Protein AF-A0A932HHW7-F1 (afdb_monomer)

Solvent-accessible surface area (backbone atoms only — not comparable to full-atom values): 9073 Å² total; per-residue (Å²): 137,84,86,70,91,69,67,78,86,27,57,93,62,76,61,61,76,77,92,76,58,66,87,79,43,58,67,65,57,32,53,54,54,71,69,50,50,70,74,35,68,54,68,81,41,73,52,100,91,44,77,43,75,47,67,31,76,74,82,83,78,80,76,79,80,49,67,82,77,43,45,65,61,50,50,49,51,58,47,53,54,51,52,50,52,52,49,54,53,49,51,52,50,51,56,72,75,43,94,78,85,82,65,73,87,77,51,78,85,67,73,81,70,89,86,66,85,68,82,87,78,76,79,86,77,82,84,78,81,88,80,92,131

Foldseek 3Di:
DDDDDDPPPCVVVVPDPDDDDCVVDDVQVSVQQVVDDAQDWGDFGQDPSGTDIDHRNDDDDDDPQDCVNCVVVVVVVVVVVVVVVVVVVVVVVVVVVDPDDDDCVPDPPDDPDPDDPPPPDDPDPDDDDDDDD

Nearest PDB structures (foldseek):
  6xd8-assembly2_B  TM=9.652E-01  e=8.515E-04  Bacillus anthracis str. Sterne
  6vj4-assembly1_A-2  TM=5.945E-01  e=9.555E-05  Bacillus anthracis
  6vj6-assembly1_A  TM=5.709E-01  e=1.256E-04  Bacillus cereus ATCC 14579
  4wo7-assembly1_B  TM=5.187E-01  e=7.784E-05  Bacillus subtilis subsp. subtilis str. 168

pLDDT: mean 72.53, std 18.2, range [34.09, 93.19]

Mean predicted aligned error: 17.34 Å

Radius of gyration: 25.89 Å; Cα contacts (8 Å, |Δi|>4): 64; chains: 1; bounding box: 46×44×70 Å

Sequence (133 aa):
MLPGPKDSGTASKGGDLEYFRREEMLPEFAKAAFALKPGEVSGAVKTPFGYHIIKLVDRKKGQPTTYEQVKEQLRRRLFDERQNQRFQEWIKGLESAAQIIRDDSLLPVGKPMPGIPGPSGAPAGDGKGGGKL

Secondary structure (DSSP, 8-state):
-------TTTGGGTT---S--GGGS-HHHHHHHHHSPTT-B---EEETTEEE--B----PPPPPPPHHHHHHHHHHHHHHHHHHHHHHHHHHHHHHHS-----TTSS--PPPPTT----TT------------

Structure (mmCIF, N/CA/C/O backbone):
data_AF-A0A932HHW7-F1
#
_entry.id   AF-A0A932HHW7-F1
#
loop_
_atom_site.group_PDB
_atom_site.id
_atom_site.type_symbol
_atom_site.label_atom_id
_atom_site.label_alt_id
_atom_site.label_comp_id
_atom_site.label_asym_id
_atom_site.label_entity_id
_atom_site.label_seq_id
_atom_site.pdbx_PDB_ins_code
_atom_site.Cartn_x
_atom_site.Cartn_y
_atom_site.Cartn_z
_atom_site.occupancy
_atom_site.B_iso_or_equiv
_atom_site.auth_seq_id
_atom_site.auth_comp_id
_atom_site.auth_asym_id
_atom_site.auth_atom_id
_atom_site.pdbx_PDB_model_num
ATOM 1 N N . MET A 1 1 ? -24.466 -32.608 14.959 1.00 38.94 1 MET A N 1
ATOM 2 C CA . MET A 1 1 ? -23.672 -31.435 15.383 1.00 38.94 1 MET A CA 1
ATOM 3 C C . MET A 1 1 ? -22.644 -31.165 14.287 1.00 38.94 1 MET A C 1
ATOM 5 O O . MET A 1 1 ? -21.677 -31.907 14.199 1.00 38.94 1 MET A O 1
ATOM 9 N N . LEU A 1 2 ? -22.910 -30.236 13.364 1.00 39.47 2 LEU A N 1
ATOM 10 C CA . LEU A 1 2 ? -21.998 -29.952 12.244 1.00 39.47 2 LEU A CA 1
ATOM 11 C C . LEU A 1 2 ? -20.871 -29.017 12.724 1.00 39.47 2 LEU A C 1
ATOM 13 O O . LEU A 1 2 ? -21.180 -28.008 13.362 1.00 39.47 2 LEU A O 1
ATOM 17 N N . PRO A 1 3 ? -19.590 -29.329 12.466 1.00 44.62 3 PRO A N 1
ATOM 18 C CA . PRO A 1 3 ? -18.480 -28.462 12.840 1.00 44.62 3 PRO A CA 1
ATOM 19 C C . PRO A 1 3 ? -18.467 -27.237 11.915 1.00 44.62 3 PRO A C 1
ATOM 21 O O . PRO A 1 3 ? -18.237 -27.357 10.7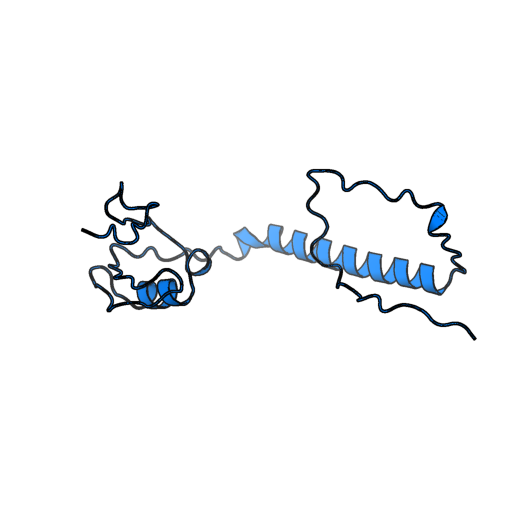15 1.00 44.62 3 PRO A O 1
ATOM 24 N N . GLY A 1 4 ? -18.768 -26.061 12.469 1.00 46.00 4 GLY A N 1
ATOM 25 C CA . GLY A 1 4 ? -18.680 -24.793 11.746 1.00 46.00 4 GLY A CA 1
ATOM 26 C C . GLY A 1 4 ? -17.231 -24.440 11.372 1.00 46.00 4 GLY A C 1
ATOM 27 O O . GLY A 1 4 ? -16.301 -24.925 12.027 1.00 46.00 4 GLY A O 1
ATOM 28 N N . PRO A 1 5 ? -17.033 -23.607 10.334 1.00 46.03 5 PRO A N 1
ATOM 29 C CA . PRO A 1 5 ? -15.715 -23.167 9.890 1.00 46.03 5 PRO A CA 1
ATOM 30 C C . PRO A 1 5 ? -15.013 -22.437 11.041 1.00 46.03 5 PRO A C 1
ATOM 32 O O . PRO A 1 5 ? -15.426 -21.363 11.468 1.00 46.03 5 PRO A O 1
ATOM 35 N N . LYS A 1 6 ? -13.992 -23.081 11.608 1.00 49.56 6 LYS A N 1
ATOM 36 C CA . LYS A 1 6 ? -13.112 -22.504 12.623 1.00 49.56 6 LYS A CA 1
ATOM 37 C C . LYS A 1 6 ? -12.025 -21.719 11.902 1.00 49.56 6 LYS A C 1
ATOM 39 O O . LYS A 1 6 ? -11.188 -22.332 11.243 1.00 49.56 6 LYS A O 1
ATOM 44 N N . ASP A 1 7 ? -12.008 -20.404 12.089 1.00 52.62 7 ASP A N 1
ATOM 45 C CA . ASP A 1 7 ? -10.850 -19.557 11.801 1.00 52.62 7 ASP A CA 1
ATOM 46 C C . ASP A 1 7 ? -9.672 -20.023 12.669 1.00 52.62 7 ASP A C 1
ATOM 48 O O . ASP A 1 7 ? -9.500 -19.640 13.827 1.00 52.62 7 ASP A O 1
ATOM 52 N N . SER A 1 8 ? -8.883 -20.950 12.131 1.00 56.31 8 SER A N 1
ATOM 53 C CA . SER A 1 8 ? -7.849 -21.684 12.864 1.00 56.31 8 SER A CA 1
ATOM 54 C C . SER A 1 8 ? -6.594 -20.858 13.160 1.00 56.31 8 SER A C 1
ATOM 56 O O . SER A 1 8 ? -5.727 -21.328 13.891 1.00 56.31 8 SER A O 1
ATOM 58 N N . GLY A 1 9 ? -6.479 -19.640 12.618 1.00 58.75 9 GLY A N 1
ATOM 59 C CA . GLY A 1 9 ? -5.289 -18.794 12.764 1.00 58.75 9 GLY A CA 1
ATOM 60 C C . GLY A 1 9 ? -5.199 -18.043 14.097 1.00 58.75 9 GLY A C 1
ATOM 61 O O . GLY A 1 9 ? -4.123 -17.965 14.683 1.00 58.75 9 GLY A O 1
ATOM 62 N N . THR A 1 10 ? -6.317 -17.518 14.607 1.00 56.72 10 THR A N 1
ATOM 63 C CA . THR A 1 10 ? -6.346 -16.649 15.804 1.00 56.72 10 THR A CA 1
ATOM 64 C C . THR A 1 10 ? -7.198 -17.195 16.948 1.00 56.72 10 THR A C 1
ATOM 66 O O . THR A 1 10 ? -7.199 -16.616 18.035 1.00 56.72 10 THR A O 1
ATOM 69 N N . ALA A 1 11 ? -7.865 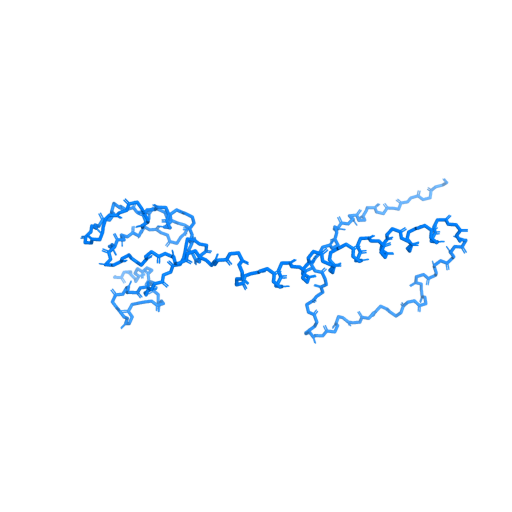-18.342 16.766 1.00 57.31 11 ALA A N 1
ATOM 70 C CA . ALA A 1 11 ? -8.693 -18.969 17.800 1.00 57.31 11 ALA A CA 1
ATOM 71 C C . ALA A 1 11 ? -7.932 -19.224 19.119 1.00 57.31 11 ALA A C 1
ATOM 73 O O . ALA A 1 11 ? -8.495 -19.034 20.194 1.00 57.31 11 ALA A O 1
ATOM 74 N N . SER A 1 12 ? -6.641 -19.571 19.055 1.00 57.41 12 SER A N 1
ATOM 75 C CA . SER A 1 12 ? -5.798 -19.776 20.247 1.00 57.41 12 SER A CA 1
ATOM 76 C C . SER A 1 12 ? -5.466 -18.483 21.006 1.00 57.41 12 SER A C 1
ATOM 78 O O . SER A 1 12 ? -5.113 -18.546 22.179 1.00 57.41 12 SER A O 1
ATOM 80 N N . LYS A 1 13 ? -5.594 -17.315 20.360 1.00 61.62 13 LYS A N 1
ATOM 81 C CA . LYS A 1 13 ? -5.428 -15.976 20.956 1.00 61.62 13 LYS A CA 1
ATOM 82 C C . LYS A 1 13 ? -6.772 -15.246 21.137 1.00 61.62 13 LYS A C 1
ATOM 84 O O . LYS A 1 13 ? -6.800 -14.029 21.275 1.00 61.62 13 LYS A O 1
ATOM 89 N N . GLY A 1 14 ? -7.899 -15.962 21.088 1.00 66.19 14 GLY A N 1
ATOM 90 C CA . GLY A 1 14 ? -9.227 -15.358 21.246 1.00 66.19 14 GLY A CA 1
ATOM 91 C C . GLY A 1 14 ? -9.645 -14.417 20.107 1.00 66.19 14 GLY A C 1
ATOM 92 O O . GLY A 1 14 ? -10.513 -13.575 20.313 1.00 66.19 14 GLY A O 1
ATOM 93 N N . GLY A 1 15 ? -9.046 -14.551 18.920 1.00 73.25 15 GLY A N 1
ATOM 94 C CA . GLY A 1 15 ? -9.362 -13.719 17.755 1.00 73.25 15 GLY A CA 1
ATOM 95 C C . GLY A 1 15 ? -8.531 -12.438 17.616 1.00 73.25 15 GLY A C 1
ATOM 96 O O . GLY A 1 15 ? -8.830 -11.643 16.729 1.00 73.25 15 GLY A O 1
ATOM 97 N N . ASP A 1 16 ? -7.503 -12.224 18.447 1.00 77.69 16 ASP A N 1
ATOM 98 C CA . ASP A 1 16 ? -6.616 -11.057 18.330 1.00 77.69 16 ASP A CA 1
ATOM 99 C C . ASP A 1 16 ? -5.715 -11.147 17.082 1.00 77.69 16 ASP A C 1
ATOM 101 O O . ASP A 1 16 ? -5.091 -12.180 16.821 1.00 77.69 16 ASP A O 1
ATOM 105 N N . LEU A 1 17 ? -5.668 -10.056 16.316 1.00 77.75 17 LEU A N 1
ATOM 106 C CA . LEU A 1 17 ? -4.926 -9.911 15.060 1.00 77.75 17 LEU A CA 1
ATOM 107 C C . LEU A 1 17 ? -3.663 -9.044 15.203 1.00 77.75 17 LEU A C 1
ATOM 109 O O . LEU A 1 17 ? -2.992 -8.805 14.201 1.00 77.75 17 LEU A O 1
ATOM 113 N N . GLU A 1 18 ? -3.331 -8.583 16.416 1.00 80.94 18 GLU A N 1
ATOM 114 C CA . GLU A 1 18 ? -2.274 -7.593 16.662 1.00 80.94 18 GLU A CA 1
ATOM 115 C C . GLU A 1 18 ? -2.467 -6.315 15.805 1.00 80.94 18 GLU A C 1
ATOM 117 O O . GLU A 1 18 ? -3.556 -6.018 15.301 1.00 80.94 18 GLU A O 1
ATOM 122 N N . TYR A 1 19 ? -1.429 -5.484 15.685 1.00 83.62 19 TYR A N 1
ATOM 123 C CA . TYR A 1 19 ? -1.480 -4.301 14.831 1.00 83.62 19 TYR A CA 1
ATOM 124 C C . TYR A 1 19 ? -1.238 -4.686 13.376 1.00 83.62 19 TYR A C 1
ATOM 126 O O . TYR A 1 19 ? -0.147 -5.130 13.032 1.00 83.62 19 TYR A O 1
ATOM 134 N N . PHE A 1 20 ? -2.214 -4.404 12.517 1.00 85.06 20 PHE A N 1
ATOM 135 C CA . PHE A 1 20 ? -2.099 -4.586 11.073 1.00 85.06 20 PHE A CA 1
ATOM 136 C C . PHE A 1 20 ? -2.258 -3.260 10.318 1.00 85.06 20 PHE A C 1
ATOM 138 O O . PHE A 1 20 ? -2.892 -2.302 10.779 1.00 85.06 20 PHE A O 1
ATOM 14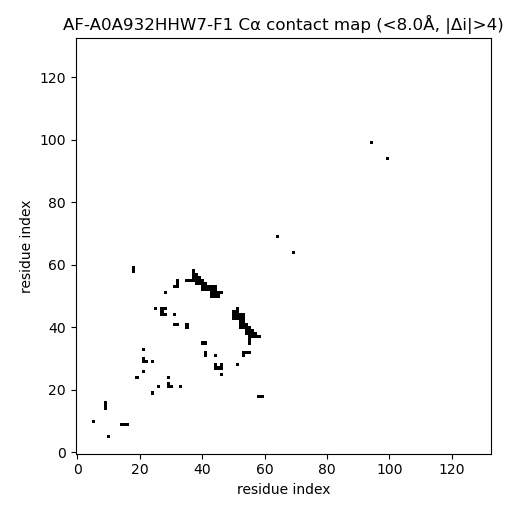5 N N . ARG A 1 21 ? -1.677 -3.203 9.122 1.00 85.19 21 ARG A N 1
ATOM 146 C CA . ARG A 1 21 ? -1.830 -2.121 8.148 1.00 85.19 21 ARG A CA 1
ATOM 147 C C . ARG A 1 21 ? -2.976 -2.426 7.193 1.00 85.19 21 ARG A C 1
ATOM 149 O O . ARG A 1 21 ? -3.397 -3.567 7.029 1.00 85.19 21 ARG A O 1
ATOM 156 N N . ARG A 1 22 ? -3.479 -1.394 6.516 1.00 83.56 22 ARG A N 1
ATOM 157 C CA . ARG A 1 22 ? -4.612 -1.535 5.589 1.00 83.56 22 ARG A CA 1
ATOM 158 C C . ARG A 1 22 ? -4.317 -2.524 4.456 1.00 83.56 22 ARG A C 1
ATOM 160 O O . ARG A 1 22 ? -5.243 -3.162 3.974 1.00 83.56 22 ARG A O 1
ATOM 167 N N . GLU A 1 23 ? -3.056 -2.645 4.057 1.00 83.50 23 GLU A N 1
ATOM 168 C CA . GLU A 1 23 ? -2.596 -3.476 2.942 1.00 83.50 23 GLU A CA 1
ATOM 169 C C . GLU A 1 23 ? -2.415 -4.955 3.320 1.00 83.50 23 GLU A C 1
ATOM 171 O O . GLU A 1 23 ? -2.2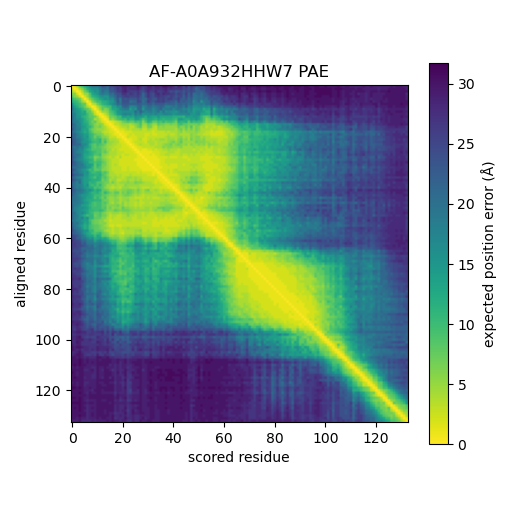89 -5.798 2.439 1.00 83.50 23 GLU A O 1
ATOM 176 N N . GLU A 1 24 ? -2.398 -5.275 4.616 1.00 83.19 24 GLU A N 1
ATOM 177 C CA . GLU A 1 24 ? -2.150 -6.632 5.127 1.00 83.19 24 GLU A CA 1
ATOM 178 C C . GLU A 1 24 ? -3.437 -7.456 5.268 1.00 83.19 24 GLU A C 1
ATOM 180 O O . GLU A 1 24 ? -3.380 -8.667 5.466 1.00 83.19 24 GLU A O 1
ATOM 185 N N . MET A 1 25 ? -4.602 -6.811 5.159 1.00 84.50 25 MET A N 1
ATOM 186 C CA . MET A 1 25 ? -5.916 -7.438 5.296 1.00 84.50 25 MET A CA 1
ATOM 187 C C . MET A 1 25 ? -6.764 -7.227 4.046 1.00 84.50 25 MET A C 1
ATOM 189 O O . MET A 1 25 ? -6.529 -6.319 3.247 1.00 84.50 25 MET A O 1
ATOM 193 N N . LEU A 1 26 ? -7.807 -8.047 3.900 1.00 86.50 26 LEU A N 1
ATOM 194 C CA . LEU A 1 26 ? -8.779 -7.876 2.825 1.00 86.50 26 LEU A CA 1
ATOM 195 C C . LEU A 1 26 ? -9.371 -6.458 2.844 1.00 86.50 26 LEU A C 1
ATOM 197 O O . LEU A 1 26 ? -9.683 -5.940 3.920 1.00 86.50 26 LEU A O 1
ATOM 201 N N . PRO A 1 27 ? -9.605 -5.847 1.671 1.00 86.69 27 PRO A N 1
ATOM 202 C CA . PRO A 1 27 ? -10.051 -4.459 1.582 1.00 86.69 27 PRO A CA 1
ATOM 203 C C . PRO A 1 27 ? -11.376 -4.219 2.316 1.00 86.69 27 PRO A C 1
ATOM 205 O O . PRO A 1 27 ? -11.545 -3.177 2.946 1.00 86.69 27 PRO A O 1
ATOM 208 N N . GLU A 1 28 ? -12.295 -5.187 2.290 1.00 86.19 28 GLU A N 1
ATOM 209 C CA . GLU A 1 28 ? -13.578 -5.128 3.004 1.00 86.19 28 GLU A CA 1
ATOM 210 C C . GLU A 1 28 ? -13.382 -5.133 4.527 1.00 86.19 28 GLU A C 1
ATOM 212 O O . GLU A 1 28 ? -13.956 -4.303 5.236 1.00 86.19 28 GLU A O 1
ATOM 217 N N . PHE A 1 29 ? -12.502 -6.010 5.018 1.00 87.31 29 PHE A N 1
ATOM 218 C CA . PHE A 1 29 ? -12.153 -6.124 6.433 1.00 87.31 29 PHE A CA 1
ATOM 219 C C . PHE A 1 29 ? -11.439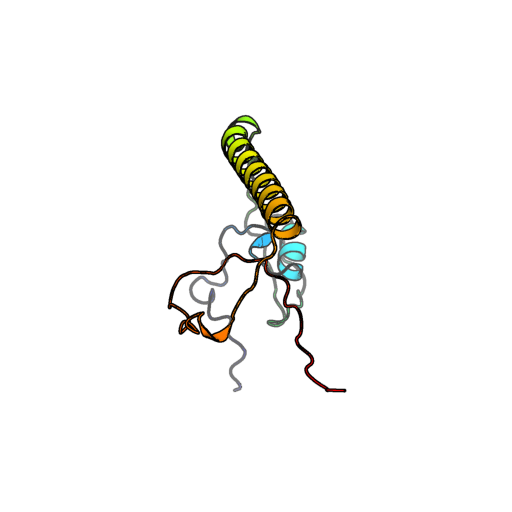 -4.866 6.934 1.00 87.31 29 PHE A C 1
ATOM 221 O O . PHE A 1 29 ? -11.859 -4.251 7.914 1.00 87.31 29 PHE A O 1
ATOM 228 N N . ALA A 1 30 ? -10.393 -4.435 6.225 1.00 87.44 30 ALA A N 1
ATOM 229 C CA . ALA A 1 30 ? -9.631 -3.247 6.578 1.00 87.44 30 ALA A CA 1
ATOM 230 C C . ALA A 1 30 ? -10.515 -1.993 6.544 1.00 87.44 30 ALA A C 1
ATOM 232 O O . ALA A 1 30 ? -10.445 -1.158 7.441 1.00 87.44 30 ALA A O 1
ATOM 233 N N . LYS A 1 31 ? -11.401 -1.851 5.552 1.00 87.94 31 LYS A N 1
ATOM 234 C CA . LYS A 1 31 ? -12.319 -0.707 5.486 1.00 87.94 31 LYS A CA 1
ATOM 235 C C . LYS A 1 31 ? -13.238 -0.644 6.706 1.00 87.94 31 LYS A C 1
ATOM 237 O O . LYS A 1 31 ? -13.393 0.437 7.270 1.00 87.94 31 LYS A O 1
ATOM 242 N N . ALA A 1 32 ? -13.809 -1.774 7.119 1.00 86.94 32 ALA A N 1
ATOM 243 C CA . ALA A 1 32 ? -14.648 -1.838 8.309 1.00 86.94 32 ALA A CA 1
ATOM 244 C C . ALA A 1 32 ? -13.840 -1.543 9.584 1.00 86.94 32 ALA A C 1
ATOM 246 O O . ALA A 1 32 ? -14.215 -0.655 10.342 1.00 86.94 32 ALA A O 1
ATOM 247 N N . ALA A 1 33 ? -12.689 -2.193 9.776 1.00 87.06 33 ALA A N 1
ATOM 248 C CA . ALA A 1 33 ? -11.851 -2.013 10.962 1.00 87.06 33 ALA A CA 1
ATOM 249 C C . ALA A 1 33 ? -11.340 -0.570 11.136 1.00 87.06 33 ALA A C 1
ATOM 251 O O . ALA A 1 33 ? -11.348 -0.033 12.239 1.00 87.06 33 ALA A O 1
ATOM 252 N N . PHE A 1 34 ? -10.921 0.085 10.047 1.00 87.19 34 PHE A N 1
ATOM 253 C CA . PHE A 1 34 ? -10.400 1.458 10.085 1.00 87.19 34 PHE A CA 1
ATOM 254 C C . PHE A 1 34 ? -11.492 2.538 10.184 1.00 87.19 34 PHE A C 1
ATOM 256 O O . PHE A 1 34 ? -11.158 3.696 10.460 1.00 87.19 34 PHE A O 1
ATOM 263 N N . ALA A 1 35 ? -12.758 2.189 9.930 1.00 88.81 35 ALA A N 1
ATOM 264 C CA . ALA A 1 35 ? -13.902 3.085 10.104 1.00 88.81 35 ALA A CA 1
ATOM 265 C C . ALA A 1 35 ? -14.378 3.162 11.566 1.00 88.81 35 ALA A C 1
ATOM 267 O O . ALA A 1 35 ? -14.972 4.168 11.952 1.00 88.81 35 ALA A O 1
ATOM 268 N N . LEU A 1 36 ? -14.093 2.133 12.369 1.00 87.62 36 LEU A N 1
ATOM 269 C CA . LEU A 1 36 ? -14.444 2.073 13.788 1.00 87.62 36 LEU A CA 1
ATOM 270 C C . LEU A 1 36 ? -13.590 3.015 14.645 1.00 87.62 36 LEU A C 1
ATOM 272 O O . LEU A 1 36 ? -12.441 3.340 14.319 1.00 87.62 36 LEU A O 1
ATOM 276 N N . LYS A 1 37 ? -14.139 3.412 15.796 1.00 86.75 37 LYS A N 1
ATOM 277 C CA . LYS A 1 37 ? -13.388 4.050 16.885 1.00 86.75 37 LYS A CA 1
ATOM 278 C C . LYS A 1 37 ? -12.850 2.996 17.865 1.00 86.75 37 LYS A C 1
ATOM 280 O O . LYS A 1 37 ? -13.441 1.925 17.981 1.00 86.75 37 LYS A O 1
ATOM 285 N N . PRO A 1 38 ? -11.729 3.255 18.569 1.00 87.94 38 PRO A N 1
ATOM 286 C CA . PRO A 1 38 ? -11.242 2.337 19.599 1.00 87.94 38 PRO A CA 1
ATOM 287 C C . PRO A 1 38 ? -12.343 2.027 20.622 1.00 87.94 38 PRO A C 1
ATOM 289 O O . PRO A 1 38 ? -13.005 2.937 21.119 1.00 87.94 38 PRO A O 1
ATOM 292 N N . GLY A 1 39 ? -12.560 0.744 20.895 1.00 86.12 39 GLY A N 1
ATOM 293 C CA . GLY A 1 39 ? -13.642 0.210 21.723 1.00 86.12 39 GLY A CA 1
ATOM 294 C C . GLY A 1 39 ? -14.920 -0.177 20.965 1.00 86.12 39 GLY A C 1
ATOM 295 O O . GLY A 1 39 ? -15.755 -0.881 21.532 1.00 86.12 39 GLY A O 1
ATOM 296 N N . GLU A 1 40 ? -15.078 0.231 19.705 1.00 87.94 40 GLU A N 1
ATOM 297 C CA . GLU A 1 40 ? -16.277 -0.019 18.899 1.00 87.94 40 GLU A CA 1
ATOM 298 C C . GLU A 1 40 ? -16.234 -1.389 18.201 1.00 87.94 40 GLU A C 1
ATOM 300 O O . GLU A 1 40 ? -15.164 -1.928 17.896 1.00 87.94 40 GLU A O 1
ATOM 305 N N . VAL A 1 41 ? -17.417 -1.952 17.947 1.00 87.62 41 VAL A N 1
ATOM 306 C CA . VAL A 1 41 ? -17.615 -3.234 17.259 1.00 87.62 41 VAL A CA 1
ATOM 307 C C . VAL A 1 41 ? -18.339 -2.977 15.936 1.00 87.62 41 VAL A C 1
ATOM 309 O O . VAL A 1 41 ? -19.341 -2.266 15.915 1.00 87.62 41 VAL A O 1
ATOM 312 N N . SER A 1 42 ? -17.856 -3.544 14.830 1.00 85.56 42 SER A N 1
ATOM 313 C CA . SER A 1 42 ? -18.522 -3.462 13.529 1.00 85.56 42 SER A CA 1
ATOM 314 C C . SER A 1 42 ? -19.776 -4.327 13.478 1.00 85.56 42 SER A C 1
ATOM 316 O O . SER A 1 42 ? -19.899 -5.337 14.169 1.00 85.56 42 SER A O 1
ATOM 318 N N . GLY A 1 43 ? -20.666 -3.998 12.539 1.00 86.75 43 GLY A N 1
ATOM 319 C CA . GLY A 1 43 ? -21.636 -4.967 12.034 1.00 86.75 43 GLY A CA 1
ATOM 320 C C . GLY A 1 43 ? -20.961 -6.168 11.354 1.00 86.75 43 GLY A C 1
ATOM 321 O O . GLY A 1 43 ? -19.733 -6.241 11.246 1.00 86.75 43 GLY A O 1
ATOM 322 N N . ALA A 1 44 ? -21.775 -7.105 10.867 1.00 84.94 44 ALA A N 1
ATOM 323 C CA . ALA A 1 44 ? -21.293 -8.285 10.155 1.00 84.94 44 ALA A CA 1
ATOM 324 C C . ALA A 1 44 ? -20.628 -7.891 8.823 1.00 84.94 44 ALA A C 1
ATOM 326 O O . ALA A 1 44 ? -21.294 -7.460 7.880 1.00 84.94 44 ALA A O 1
ATOM 327 N N . VAL A 1 45 ? -19.309 -8.048 8.743 1.00 85.38 45 VAL A N 1
ATOM 328 C CA . VAL A 1 45 ? -18.513 -7.803 7.539 1.00 85.38 45 VAL A CA 1
ATOM 329 C C . VAL A 1 45 ? -18.489 -9.079 6.716 1.00 85.38 45 VAL A C 1
ATOM 331 O O . VAL A 1 45 ? -17.980 -10.104 7.165 1.00 85.38 45 VAL A O 1
ATOM 334 N N . LYS A 1 46 ? -19.048 -9.028 5.509 1.00 84.75 46 LYS A N 1
ATOM 335 C CA . LYS A 1 46 ? -18.947 -10.132 4.558 1.00 84.75 46 LYS A CA 1
ATOM 336 C C . LYS A 1 46 ? -17.571 -10.083 3.900 1.00 84.75 46 LYS A C 1
ATOM 338 O O . LYS A 1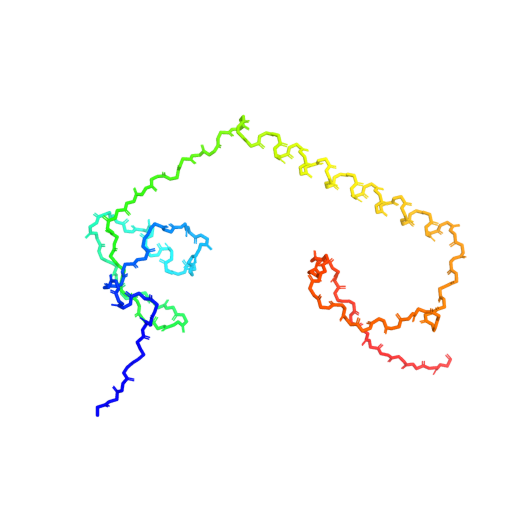 46 ? -17.193 -9.045 3.374 1.00 84.75 46 LYS A O 1
ATOM 343 N N . THR A 1 47 ? -16.856 -11.196 3.940 1.00 83.94 47 THR A N 1
ATOM 344 C CA . THR A 1 47 ? -15.610 -11.427 3.208 1.00 83.94 47 THR A CA 1
ATOM 345 C C . THR A 1 47 ? -15.725 -12.764 2.460 1.00 83.94 47 THR A C 1
ATOM 347 O O . THR A 1 47 ? -16.646 -13.544 2.737 1.00 83.94 47 THR A O 1
ATOM 350 N N . PRO A 1 48 ? -14.807 -13.095 1.535 1.00 81.75 48 PRO A N 1
ATOM 351 C CA . PRO A 1 48 ? -14.774 -14.412 0.892 1.00 81.75 48 PRO A CA 1
ATOM 352 C C . PRO A 1 48 ? -14.654 -15.589 1.874 1.00 81.75 48 PRO A C 1
ATOM 354 O O . PRO A 1 48 ? -15.003 -16.712 1.524 1.00 81.75 48 PRO A O 1
ATOM 357 N N . PHE A 1 49 ? -14.192 -15.333 3.101 1.00 77.00 49 PHE A N 1
ATOM 358 C CA . PHE A 1 49 ? -14.041 -16.333 4.159 1.00 77.00 49 PHE A CA 1
ATOM 359 C C . PHE A 1 49 ? -15.289 -16.473 5.048 1.00 77.00 49 PHE A C 1
ATOM 361 O O . PHE A 1 49 ? -15.333 -17.347 5.907 1.00 77.00 49 PHE A O 1
ATOM 368 N N . GLY A 1 50 ? -16.320 -15.644 4.846 1.00 83.25 50 GLY A N 1
ATOM 369 C CA . GLY A 1 50 ? -17.568 -15.678 5.610 1.00 83.25 50 GLY A CA 1
ATOM 370 C C . GLY A 1 50 ? -17.903 -14.342 6.269 1.00 83.25 50 GLY A C 1
ATOM 371 O O . GLY A 1 50 ? -17.539 -13.273 5.781 1.00 83.25 50 GLY A O 1
ATOM 372 N N . TYR A 1 51 ? -18.626 -14.388 7.385 1.00 84.38 51 TYR A N 1
ATOM 373 C CA . TYR A 1 51 ? -19.037 -13.196 8.128 1.00 84.38 51 TYR A CA 1
ATOM 374 C C . TYR A 1 51 ? -18.125 -12.963 9.326 1.00 84.38 51 TYR A C 1
ATOM 376 O O . TYR A 1 51 ? -17.945 -13.853 10.150 1.00 84.38 51 TYR A O 1
ATOM 384 N N . HIS A 1 52 ? -17.580 -11.754 9.421 1.00 82.19 52 HIS A N 1
ATOM 385 C CA . HIS A 1 52 ? -16.621 -11.361 10.447 1.00 82.19 52 HIS A CA 1
ATOM 386 C C . HIS A 1 52 ? -17.212 -10.229 11.288 1.00 82.19 52 HIS A C 1
ATOM 388 O O . HIS A 1 52 ? -17.776 -9.276 10.749 1.00 82.19 52 HIS A O 1
ATOM 394 N N . ILE A 1 53 ? -17.077 -10.323 12.610 1.00 83.75 53 ILE A N 1
ATOM 395 C CA . ILE A 1 53 ? -17.401 -9.239 13.544 1.00 83.75 53 ILE A CA 1
ATOM 396 C C . ILE A 1 53 ? -16.075 -8.700 14.066 1.00 83.75 53 ILE A C 1
ATOM 398 O O . ILE A 1 53 ? -15.271 -9.453 14.610 1.00 83.75 53 ILE A O 1
ATOM 402 N N . ILE A 1 54 ? -15.835 -7.406 13.880 1.00 86.75 54 ILE A N 1
ATOM 403 C CA . ILE A 1 54 ? -14.545 -6.780 14.166 1.00 86.75 54 ILE A CA 1
ATOM 404 C C . ILE A 1 54 ? -14.711 -5.869 15.373 1.00 86.75 54 ILE A C 1
ATOM 406 O O . ILE A 1 54 ? -15.600 -5.027 15.381 1.00 86.75 54 ILE A O 1
ATOM 410 N N . LYS A 1 55 ? -13.840 -5.985 16.375 1.00 85.31 55 LYS A N 1
ATOM 411 C CA . LYS A 1 55 ? -13.747 -5.019 17.475 1.00 85.31 55 LYS A CA 1
ATOM 412 C C . LYS A 1 55 ? -12.418 -4.288 17.383 1.00 85.31 55 LYS A C 1
ATOM 414 O O . LYS A 1 55 ? -11.370 -4.928 17.413 1.00 85.31 55 LYS A O 1
ATOM 419 N N . LEU A 1 56 ? -12.450 -2.961 17.295 1.00 88.19 56 LEU A N 1
ATOM 420 C CA . LEU A 1 56 ? -11.220 -2.176 17.322 1.00 88.19 56 LEU A CA 1
ATOM 421 C C . LEU A 1 56 ? -10.762 -2.028 18.774 1.00 88.19 56 LEU A C 1
ATOM 423 O O . LEU A 1 56 ? -11.433 -1.376 19.566 1.00 88.19 56 LEU A O 1
ATOM 427 N N . VAL A 1 57 ? -9.636 -2.641 19.139 1.00 86.56 57 VAL A N 1
ATOM 428 C CA . VAL A 1 57 ? -9.088 -2.553 20.505 1.00 86.56 57 VAL A CA 1
ATOM 429 C C . VAL A 1 57 ? -8.275 -1.274 20.677 1.00 86.56 57 VAL A C 1
ATOM 431 O O . VAL A 1 57 ? -8.545 -0.489 21.580 1.00 86.56 57 VAL A O 1
ATOM 434 N N . ASP A 1 58 ? -7.324 -1.039 19.776 1.00 84.38 58 ASP A N 1
ATOM 435 C CA . ASP A 1 58 ? -6.462 0.139 19.792 1.00 84.38 58 ASP A CA 1
ATOM 436 C C . ASP A 1 58 ? -6.102 0.557 18.358 1.00 84.38 58 ASP A C 1
ATOM 438 O O . ASP A 1 58 ? -6.173 -0.237 17.417 1.00 84.38 58 ASP A O 1
ATOM 442 N N . ARG A 1 59 ? -5.726 1.824 18.173 1.00 84.12 59 ARG A N 1
ATOM 443 C CA . ARG A 1 59 ? -5.320 2.388 16.886 1.00 84.12 59 ARG A CA 1
ATOM 444 C C . ARG A 1 59 ? -4.013 3.152 17.028 1.00 84.12 59 ARG A C 1
ATOM 446 O O . ARG A 1 59 ? -3.980 4.297 17.477 1.00 84.12 59 ARG A O 1
ATOM 453 N N . LYS A 1 60 ? -2.945 2.580 16.480 1.00 82.50 60 LYS A N 1
ATOM 454 C CA . LYS A 1 60 ? -1.666 3.274 16.335 1.00 82.50 60 LYS A CA 1
ATOM 455 C C . LYS A 1 60 ? -1.681 4.155 15.086 1.00 82.50 60 LYS A C 1
ATOM 457 O O . LYS A 1 60 ? -1.943 3.682 13.979 1.00 82.50 60 LYS A O 1
ATOM 462 N N . LYS A 1 61 ? -1.390 5.451 15.238 1.00 76.69 61 LYS A N 1
ATOM 463 C CA . LYS A 1 61 ? -1.127 6.315 14.078 1.00 76.69 61 LYS A CA 1
ATOM 464 C C . LYS A 1 61 ? 0.167 5.840 13.422 1.00 76.69 61 LYS A C 1
ATOM 466 O O . LYS A 1 61 ? 1.188 5.720 14.097 1.00 76.69 61 LYS A O 1
ATOM 471 N N . GLY A 1 62 ? 0.122 5.569 12.119 1.00 69.88 62 GLY A N 1
ATOM 472 C CA . GLY A 1 62 ? 1.342 5.362 11.349 1.00 69.88 62 GLY A CA 1
ATOM 473 C C . GLY A 1 62 ? 2.208 6.610 11.483 1.00 69.88 62 GLY A C 1
ATOM 474 O O . GLY A 1 62 ? 1.720 7.718 11.259 1.00 69.88 62 GLY A O 1
ATOM 475 N N . GLN A 1 63 ? 3.463 6.450 11.897 1.00 68.94 63 GLN A N 1
ATOM 476 C CA . GLN A 1 63 ? 4.414 7.545 11.779 1.00 68.94 63 GLN A CA 1
ATOM 477 C C . GLN A 1 63 ? 4.696 7.734 10.288 1.00 68.94 63 GLN A C 1
ATOM 479 O O . GLN A 1 63 ? 5.122 6.770 9.644 1.00 68.94 63 GLN A O 1
ATOM 484 N N . PRO A 1 64 ? 4.438 8.922 9.715 1.00 66.44 64 PRO A N 1
ATOM 485 C CA . PRO A 1 64 ? 4.895 9.196 8.368 1.00 66.44 64 PRO A CA 1
ATOM 486 C C . PRO A 1 64 ? 6.419 9.097 8.379 1.00 66.44 64 PRO A C 1
ATOM 488 O O . PRO A 1 64 ? 7.088 9.796 9.141 1.00 66.44 64 PRO A O 1
ATOM 491 N N . THR A 1 65 ? 6.966 8.194 7.570 1.00 71.31 65 THR A N 1
ATOM 492 C CA . THR A 1 65 ? 8.406 8.161 7.326 1.00 71.31 65 THR A CA 1
ATOM 493 C C . THR A 1 65 ? 8.785 9.498 6.698 1.00 71.31 65 THR A C 1
ATOM 495 O O . THR A 1 65 ? 8.140 9.940 5.743 1.00 71.31 65 THR A O 1
ATOM 498 N N . THR A 1 66 ? 9.760 10.199 7.273 1.00 83.69 66 THR A N 1
ATOM 499 C CA . THR A 1 66 ? 10.116 11.538 6.792 1.00 83.69 66 THR A CA 1
ATOM 500 C C . THR A 1 66 ? 10.834 11.443 5.450 1.00 83.69 66 THR A C 1
ATOM 502 O O . THR A 1 66 ? 11.445 10.422 5.132 1.00 83.69 66 THR A O 1
ATOM 505 N N . TYR A 1 67 ? 10.793 12.520 4.658 1.00 80.44 67 TYR A N 1
ATOM 506 C CA . TYR A 1 67 ? 11.521 12.575 3.388 1.00 80.44 67 TYR A CA 1
ATOM 507 C C . TYR A 1 67 ? 13.003 12.221 3.570 1.00 80.44 67 TYR A C 1
ATOM 509 O O . TYR A 1 67 ? 13.518 11.382 2.841 1.00 80.44 67 TYR A O 1
ATOM 517 N N . GLU A 1 68 ? 13.658 12.766 4.600 1.00 84.25 68 GLU A N 1
ATOM 518 C CA . GLU A 1 68 ? 15.070 12.493 4.900 1.00 84.25 68 GLU A CA 1
ATOM 519 C C . GLU A 1 68 ? 15.359 11.006 5.161 1.00 84.25 68 GLU A C 1
ATOM 521 O O . GLU A 1 68 ? 16.402 10.504 4.753 1.00 84.25 68 GLU A O 1
ATOM 526 N N . GLN A 1 69 ? 14.422 10.273 5.770 1.00 83.75 69 GLN A N 1
ATOM 527 C CA . GLN A 1 69 ? 14.577 8.840 6.040 1.00 83.75 69 GLN A CA 1
ATOM 528 C C . GLN A 1 69 ? 14.470 7.980 4.774 1.00 83.75 69 GLN A C 1
ATOM 530 O O . GLN A 1 69 ? 15.123 6.942 4.683 1.00 83.75 69 GLN A O 1
ATOM 535 N N . VAL A 1 70 ? 13.658 8.394 3.795 1.00 88.12 70 VAL A N 1
ATOM 536 C CA . VAL A 1 70 ? 13.435 7.626 2.554 1.00 88.12 70 VAL A CA 1
ATOM 537 C C . VAL A 1 70 ? 14.246 8.130 1.366 1.00 88.12 70 VAL A C 1
ATOM 539 O O . VAL A 1 70 ? 14.322 7.438 0.353 1.00 88.12 70 VAL A O 1
ATOM 542 N N . LYS A 1 71 ? 14.855 9.315 1.463 1.00 88.44 71 LYS A N 1
ATOM 543 C CA . LYS A 1 71 ? 15.542 10.002 0.361 1.00 88.44 71 LYS A CA 1
ATOM 544 C C . LYS A 1 71 ? 16.590 9.129 -0.316 1.00 88.44 71 LYS A C 1
ATOM 546 O O . LYS A 1 71 ? 16.589 9.027 -1.539 1.00 88.44 71 LYS A O 1
ATOM 551 N N . GLU A 1 72 ? 17.449 8.468 0.455 1.00 91.31 72 GLU A N 1
ATOM 552 C CA . GLU A 1 72 ? 18.506 7.614 -0.101 1.00 91.31 72 GLU A CA 1
ATOM 553 C C . GLU A 1 72 ? 17.945 6.356 -0.774 1.00 91.31 72 GLU A C 1
ATOM 555 O O . GLU A 1 72 ? 18.381 5.987 -1.865 1.00 91.31 72 GLU A O 1
ATOM 560 N N . GLN A 1 73 ? 16.925 5.729 -0.181 1.00 87.12 73 GLN A N 1
ATOM 561 C CA . GLN A 1 73 ? 16.252 4.577 -0.784 1.00 87.12 73 GLN A CA 1
ATOM 562 C C . GLN A 1 73 ? 15.535 4.968 -2.084 1.00 87.12 73 GLN A C 1
ATOM 564 O O . GLN A 1 73 ? 15.635 4.262 -3.089 1.00 87.12 73 GLN A O 1
ATOM 569 N N . LEU A 1 74 ? 14.847 6.111 -2.083 1.00 90.06 74 LEU A N 1
ATOM 570 C CA . LEU A 1 74 ? 14.160 6.646 -3.252 1.00 90.06 74 LEU A CA 1
ATOM 571 C C . LEU A 1 74 ? 15.157 7.015 -4.354 1.00 90.06 74 LEU A C 1
ATOM 573 O O . LEU A 1 74 ? 14.941 6.673 -5.513 1.00 90.06 74 LEU A O 1
ATOM 577 N N . ARG A 1 75 ? 16.276 7.655 -3.996 1.00 92.38 75 ARG A N 1
ATOM 578 C CA . ARG A 1 75 ? 17.345 8.008 -4.936 1.00 92.38 75 ARG A CA 1
ATOM 579 C C . ARG A 1 75 ? 17.917 6.773 -5.621 1.00 92.38 75 ARG A C 1
ATOM 581 O O . ARG A 1 75 ? 18.075 6.804 -6.837 1.00 92.38 75 ARG A O 1
ATOM 588 N N . ARG A 1 76 ? 18.214 5.712 -4.863 1.00 91.69 76 ARG A N 1
ATOM 589 C CA . ARG A 1 76 ? 18.712 4.441 -5.415 1.00 91.69 76 ARG A CA 1
ATOM 590 C C . ARG A 1 76 ? 17.700 3.818 -6.366 1.00 91.69 76 ARG A C 1
ATOM 592 O O . ARG A 1 76 ? 18.033 3.597 -7.520 1.00 91.69 76 ARG A O 1
ATOM 599 N N . ARG A 1 77 ? 16.442 3.674 -5.935 1.00 91.75 77 ARG A N 1
ATOM 600 C CA . ARG A 1 77 ? 15.372 3.132 -6.787 1.00 91.75 77 ARG A CA 1
ATOM 601 C C . ARG A 1 77 ? 15.247 3.901 -8.107 1.00 91.75 77 ARG A C 1
ATOM 603 O O . ARG A 1 77 ? 15.276 3.298 -9.171 1.00 91.75 77 ARG A O 1
ATOM 610 N N . LEU A 1 78 ? 15.152 5.230 -8.045 1.00 93.19 78 LEU A N 1
ATOM 611 C CA . LEU A 1 78 ? 15.020 6.075 -9.238 1.00 93.19 78 LEU A CA 1
ATOM 612 C C . LEU A 1 78 ? 16.278 6.079 -10.117 1.00 93.19 78 LEU A C 1
ATOM 614 O O . LEU A 1 78 ? 16.220 6.439 -11.294 1.00 93.19 78 LEU A O 1
ATOM 618 N N . PHE A 1 79 ? 17.441 5.771 -9.549 1.00 92.81 79 PHE A N 1
ATOM 619 C CA . PHE A 1 79 ? 18.669 5.603 -10.312 1.00 92.81 79 PHE A CA 1
ATOM 620 C C . PHE A 1 79 ? 18.652 4.272 -11.067 1.00 92.81 79 PHE A C 1
ATOM 622 O O . PHE A 1 79 ? 18.832 4.283 -12.284 1.00 92.81 79 PHE A O 1
ATOM 629 N N . ASP A 1 80 ? 18.330 3.177 -10.379 1.00 90.00 80 ASP A N 1
ATOM 630 C CA . ASP A 1 80 ? 18.260 1.831 -10.953 1.00 90.00 80 ASP A CA 1
ATOM 631 C C . ASP A 1 80 ? 17.195 1.744 -12.057 1.00 90.00 80 ASP A C 1
ATOM 633 O O . ASP A 1 80 ? 17.461 1.236 -13.147 1.00 90.00 80 ASP A O 1
ATOM 637 N N . GLU A 1 81 ? 16.006 2.314 -11.826 1.00 91.88 81 GLU A N 1
ATOM 638 C CA . GLU A 1 81 ? 14.929 2.377 -12.823 1.00 91.88 81 GLU A CA 1
ATOM 639 C C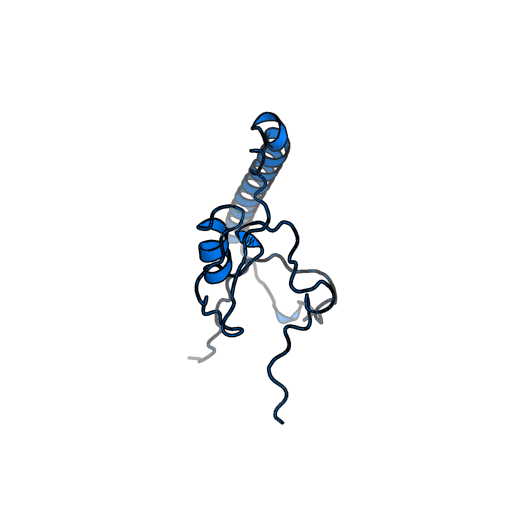 . GLU A 1 81 ? 15.377 3.110 -14.093 1.00 91.88 81 GLU A C 1
ATOM 641 O O . GLU A 1 81 ? 15.186 2.608 -15.203 1.00 91.88 81 GLU A O 1
ATOM 646 N N . ARG A 1 82 ? 16.026 4.274 -13.945 1.00 91.19 82 ARG A N 1
ATOM 647 C CA . ARG A 1 82 ? 16.511 5.060 -15.089 1.00 91.19 82 ARG A CA 1
ATOM 648 C C . ARG A 1 82 ? 17.662 4.380 -15.818 1.00 91.19 82 ARG A C 1
ATOM 650 O O . ARG A 1 82 ? 17.703 4.428 -17.046 1.00 91.19 82 ARG A O 1
ATOM 657 N N . GLN A 1 83 ? 18.591 3.758 -15.093 1.00 90.56 83 GLN A N 1
ATOM 658 C CA . GLN A 1 83 ? 19.668 2.987 -15.709 1.00 90.56 83 GLN A CA 1
ATOM 659 C C . GLN A 1 83 ? 19.112 1.817 -16.511 1.00 90.56 83 GLN A C 1
ATOM 661 O O . GLN A 1 83 ? 19.504 1.642 -17.661 1.00 90.56 83 GLN A O 1
ATOM 666 N N . ASN A 1 84 ? 18.179 1.054 -15.938 1.00 90.50 84 ASN A N 1
ATOM 667 C CA . ASN A 1 84 ? 17.590 -0.085 -16.625 1.00 90.50 84 ASN A CA 1
ATOM 668 C C . ASN A 1 84 ? 16.811 0.361 -17.867 1.00 90.50 84 ASN A C 1
ATOM 670 O O . ASN A 1 84 ? 17.001 -0.211 -18.932 1.00 90.50 84 ASN A O 1
ATOM 674 N N . GLN A 1 85 ? 16.010 1.428 -17.779 1.00 92.31 85 GLN A N 1
ATOM 675 C CA . GLN A 1 85 ? 15.325 1.993 -18.949 1.00 92.31 85 GLN A CA 1
ATOM 676 C C . GLN A 1 85 ? 16.308 2.367 -20.063 1.00 92.31 85 GLN A C 1
ATOM 678 O O . GLN A 1 85 ? 16.139 1.930 -21.199 1.00 92.31 85 GLN A O 1
ATOM 683 N N . ARG A 1 86 ? 17.378 3.104 -19.739 1.00 91.50 86 ARG A N 1
ATOM 684 C CA . ARG A 1 86 ? 18.407 3.473 -20.722 1.00 91.50 86 ARG A CA 1
ATOM 685 C C . ARG A 1 86 ? 19.128 2.270 -21.308 1.00 91.50 86 ARG A C 1
ATOM 687 O O . ARG A 1 86 ? 19.396 2.251 -22.504 1.00 91.50 86 ARG A O 1
ATOM 694 N N . PHE A 1 87 ? 19.434 1.276 -20.484 1.00 85.44 87 PHE A N 1
ATOM 695 C CA . PHE A 1 87 ? 20.069 0.047 -20.937 1.00 85.44 87 PHE A CA 1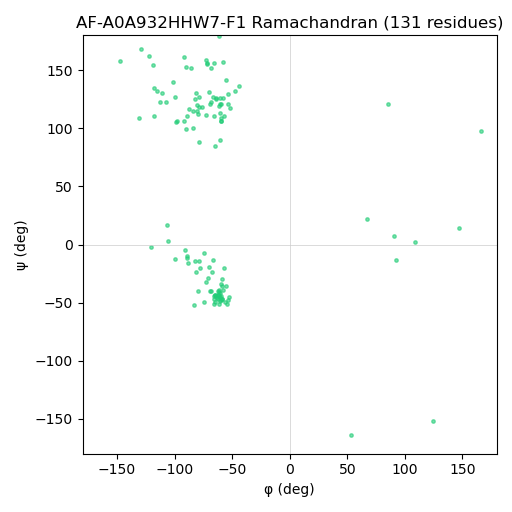
ATOM 696 C C . PHE A 1 87 ? 19.168 -0.717 -21.913 1.00 85.44 87 PHE A C 1
ATOM 698 O O . PHE A 1 87 ? 19.623 -1.097 -22.986 1.00 85.44 87 PHE A O 1
ATOM 705 N N . GLN A 1 88 ? 17.882 -0.867 -21.589 1.00 89.69 88 GLN A N 1
ATOM 706 C CA . GLN A 1 88 ? 16.903 -1.515 -22.466 1.00 89.69 88 GLN A CA 1
ATOM 707 C C . GLN A 1 88 ? 16.729 -0.760 -23.790 1.00 89.69 88 GLN A C 1
ATOM 709 O O . GLN A 1 88 ? 16.724 -1.376 -24.852 1.00 89.69 88 GLN A O 1
ATOM 714 N N . GLU A 1 89 ? 16.637 0.573 -23.751 1.00 89.81 89 GLU A N 1
ATOM 715 C CA . GLU A 1 89 ? 16.591 1.410 -24.958 1.00 89.81 89 GLU A CA 1
ATOM 716 C C . GLU A 1 89 ? 17.840 1.230 -25.827 1.00 89.81 89 GLU A C 1
ATOM 718 O O . GLU A 1 89 ? 17.735 1.090 -27.046 1.00 89.81 89 GLU A O 1
ATOM 723 N N . TRP A 1 90 ? 19.019 1.208 -25.204 1.00 85.44 90 TRP A N 1
ATOM 724 C CA . TRP A 1 90 ? 20.287 1.044 -25.904 1.00 85.44 90 TRP A CA 1
ATOM 725 C C . TRP A 1 90 ? 20.411 -0.335 -26.555 1.00 85.44 90 TRP A C 1
ATOM 727 O O . TRP A 1 90 ? 20.728 -0.412 -27.742 1.00 85.44 90 TRP A O 1
ATOM 737 N N . ILE A 1 91 ? 20.094 -1.408 -25.821 1.00 87.75 91 ILE A N 1
ATOM 738 C CA . ILE A 1 91 ? 20.080 -2.775 -26.356 1.00 87.75 91 ILE A CA 1
ATOM 739 C C . ILE A 1 91 ? 19.092 -2.882 -27.512 1.00 87.75 91 ILE A C 1
ATOM 741 O O . ILE A 1 91 ? 19.474 -3.347 -28.578 1.00 87.75 91 ILE A O 1
ATOM 745 N N . LYS A 1 92 ? 17.868 -2.371 -27.359 1.00 88.50 92 LYS A N 1
ATOM 746 C CA . LYS A 1 92 ? 16.874 -2.370 -28.439 1.00 88.50 92 LYS A CA 1
ATOM 747 C C . LYS A 1 92 ? 17.378 -1.631 -29.684 1.00 88.50 92 LYS A C 1
ATOM 749 O O . LYS A 1 92 ? 17.141 -2.075 -30.805 1.00 88.50 92 LYS A O 1
ATOM 754 N N . GLY A 1 93 ? 18.087 -0.516 -29.495 1.00 84.44 93 GLY A N 1
ATOM 755 C CA . GLY A 1 93 ? 18.737 0.214 -30.582 1.00 84.44 93 GLY A CA 1
ATOM 756 C C . GLY A 1 93 ? 19.781 -0.638 -31.307 1.00 84.44 93 GLY A C 1
ATOM 757 O O . GLY A 1 93 ? 19.739 -0.745 -32.532 1.00 84.44 93 GLY A O 1
ATOM 758 N N . LEU A 1 94 ? 20.667 -1.298 -30.557 1.00 84.62 94 LEU A N 1
ATOM 759 C CA . LEU A 1 94 ? 21.669 -2.213 -31.111 1.00 84.62 94 LEU A CA 1
ATOM 760 C C . LEU A 1 94 ? 21.031 -3.406 -31.829 1.00 84.62 94 LEU A C 1
ATOM 762 O O . LEU A 1 94 ? 21.454 -3.739 -32.931 1.00 84.62 94 LEU A O 1
ATOM 766 N N . GLU A 1 95 ? 19.994 -4.010 -31.248 1.00 79.88 95 GLU A N 1
ATOM 767 C CA . GLU A 1 95 ? 19.254 -5.115 -31.863 1.00 79.88 95 GLU A CA 1
ATOM 768 C C . GLU A 1 95 ? 18.597 -4.696 -33.180 1.00 79.88 95 GLU A C 1
ATOM 770 O O . GLU A 1 95 ? 18.630 -5.455 -34.141 1.00 79.88 95 GLU A O 1
ATOM 775 N N . SER A 1 96 ? 18.045 -3.481 -33.258 1.00 77.50 96 SER A N 1
ATOM 776 C CA . SER A 1 96 ? 17.427 -2.976 -34.492 1.00 77.50 96 SER A CA 1
ATOM 777 C C . SER A 1 96 ? 18.434 -2.650 -35.600 1.00 77.50 96 SER A C 1
ATOM 779 O O . SER A 1 96 ? 18.098 -2.729 -36.780 1.00 77.50 96 SER A O 1
ATOM 781 N N . ALA A 1 97 ? 19.662 -2.279 -35.228 1.00 77.69 97 ALA A N 1
ATOM 782 C CA . ALA A 1 97 ? 20.735 -1.940 -36.160 1.00 77.69 97 ALA A CA 1
ATOM 783 C C . ALA A 1 97 ? 21.564 -3.162 -36.593 1.00 77.69 97 ALA A C 1
ATOM 785 O O . ALA A 1 97 ? 22.305 -3.087 -37.573 1.00 77.69 97 ALA A O 1
ATOM 786 N N . ALA A 1 98 ? 21.462 -4.276 -35.867 1.00 71.38 98 ALA A N 1
ATOM 787 C CA . ALA A 1 98 ? 22.202 -5.499 -36.131 1.00 71.38 98 ALA A CA 1
ATOM 788 C C . ALA A 1 98 ? 21.327 -6.543 -36.841 1.00 71.38 98 ALA A C 1
ATOM 790 O O . ALA A 1 98 ? 20.172 -6.767 -36.490 1.00 71.38 98 ALA A O 1
ATOM 791 N N . GLN A 1 99 ? 21.901 -7.259 -37.808 1.00 66.06 99 GLN A N 1
ATOM 792 C CA . GLN A 1 99 ? 21.265 -8.444 -38.381 1.00 66.06 99 GLN A CA 1
ATOM 793 C C . GLN A 1 99 ? 21.460 -9.633 -37.426 1.00 66.06 99 GLN A C 1
ATOM 795 O O . GLN A 1 99 ? 22.448 -10.361 -37.514 1.00 66.06 99 GLN A O 1
ATOM 800 N N . ILE A 1 100 ? 20.537 -9.809 -36.478 1.00 70.12 100 ILE A N 1
ATOM 801 C CA . ILE A 1 100 ? 20.583 -10.897 -35.492 1.00 70.12 100 ILE A CA 1
ATOM 802 C C . ILE A 1 100 ? 19.862 -12.126 -36.055 1.00 70.12 100 ILE A C 1
ATOM 804 O O . ILE A 1 100 ? 18.639 -12.136 -36.179 1.00 70.12 100 ILE A O 1
ATOM 808 N N . ILE A 1 101 ? 20.616 -13.182 -36.366 1.00 72.44 101 ILE A N 1
ATOM 809 C CA . ILE A 1 101 ? 20.066 -14.512 -36.659 1.00 72.44 101 ILE A CA 1
ATOM 810 C C . ILE A 1 101 ? 20.030 -15.280 -35.335 1.00 72.44 101 ILE A C 1
ATOM 812 O O . ILE A 1 101 ? 21.075 -15.665 -34.810 1.00 72.44 101 ILE A O 1
ATOM 816 N N . ARG A 1 102 ? 18.834 -15.451 -34.763 1.00 66.44 102 ARG A N 1
ATOM 817 C CA . ARG A 1 102 ? 18.625 -16.188 -33.510 1.00 66.44 102 ARG A CA 1
ATOM 818 C C . ARG A 1 102 ? 18.154 -17.607 -33.853 1.00 66.44 102 ARG A C 1
ATOM 820 O O . ARG A 1 102 ? 17.028 -17.785 -34.303 1.00 66.44 102 ARG A O 1
ATOM 827 N N . ASP A 1 103 ? 19.040 -18.593 -33.712 1.00 71.88 103 ASP A N 1
ATOM 828 C CA . ASP A 1 103 ? 18.707 -20.013 -33.879 1.00 71.88 103 ASP A 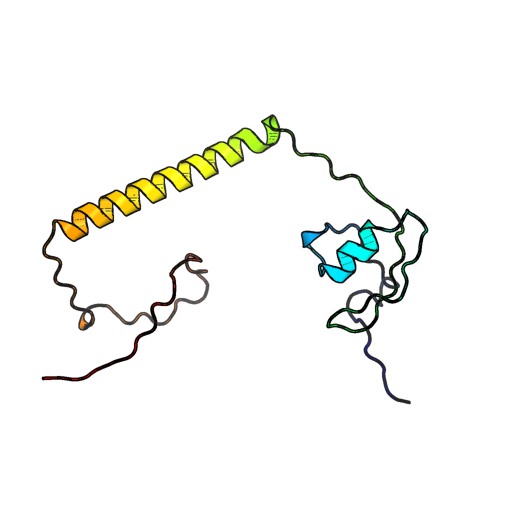CA 1
ATOM 829 C C . ASP A 1 103 ? 18.266 -20.590 -32.527 1.00 71.88 103 ASP A C 1
ATOM 831 O O . ASP A 1 103 ? 19.086 -20.906 -31.660 1.00 71.88 103 ASP A O 1
ATOM 835 N N . ASP A 1 104 ? 16.951 -20.695 -32.338 1.00 69.81 104 ASP A N 1
ATOM 836 C CA . ASP A 1 104 ? 16.342 -21.158 -31.089 1.00 69.81 104 ASP A CA 1
ATOM 837 C C . ASP A 1 104 ? 16.635 -22.643 -30.784 1.00 69.81 104 ASP A C 1
ATOM 839 O O . ASP A 1 104 ? 16.429 -23.080 -29.652 1.00 69.81 104 ASP A O 1
ATOM 843 N N . SER A 1 105 ? 17.151 -23.427 -31.747 1.00 68.44 105 SER A N 1
ATOM 844 C CA . SER A 1 105 ? 17.496 -24.848 -31.551 1.00 68.44 105 SER A CA 1
ATOM 845 C C . SER A 1 105 ? 18.817 -25.057 -30.803 1.00 68.44 105 SER A C 1
ATOM 847 O O . SER A 1 105 ? 19.043 -26.115 -30.214 1.00 68.44 105 SER A O 1
ATOM 849 N N . LEU A 1 106 ? 19.670 -24.027 -30.789 1.00 67.56 106 LEU A N 1
ATOM 850 C CA . LEU A 1 106 ? 20.950 -24.004 -30.078 1.00 67.56 106 LEU A CA 1
ATOM 851 C C . LEU A 1 106 ? 20.819 -23.494 -28.639 1.00 67.56 106 LEU A C 1
ATOM 853 O O . LEU A 1 106 ? 21.768 -23.586 -27.856 1.00 67.56 106 LEU A O 1
ATOM 857 N N . LEU A 1 107 ? 19.650 -22.959 -28.279 1.00 71.31 107 LEU A N 1
ATOM 858 C CA . LEU A 1 107 ? 19.351 -22.569 -26.913 1.00 71.31 107 LEU A CA 1
ATOM 859 C C . LEU A 1 107 ? 18.990 -23.834 -26.128 1.00 71.31 107 LEU A C 1
ATOM 861 O O . LEU A 1 107 ? 18.008 -24.503 -26.462 1.00 71.31 107 LEU A O 1
ATOM 865 N N . PRO A 1 108 ? 19.744 -24.196 -25.074 1.00 67.00 108 PRO A N 1
ATOM 866 C CA . PRO A 1 108 ? 19.317 -25.284 -24.219 1.00 67.00 108 PRO A CA 1
ATOM 867 C C . PRO A 1 108 ? 17.957 -24.894 -23.641 1.00 67.00 108 PRO A C 1
ATOM 869 O O . PRO A 1 108 ? 17.841 -23.867 -22.970 1.00 67.00 108 PRO A O 1
ATOM 872 N N . VAL A 1 109 ? 16.928 -25.709 -23.892 1.00 62.62 109 VAL A N 1
ATOM 873 C CA . VAL A 1 109 ? 15.654 -25.619 -23.172 1.00 62.62 109 VAL A CA 1
ATOM 874 C C . VAL A 1 109 ? 15.974 -25.971 -21.722 1.00 62.62 109 VAL A C 1
ATOM 876 O O . VAL A 1 109 ? 15.963 -27.133 -21.313 1.00 62.62 109 VAL A O 1
ATOM 879 N N . GLY A 1 110 ? 16.413 -24.970 -20.964 1.00 51.16 110 GLY A N 1
ATOM 880 C CA . GLY A 1 110 ? 16.824 -25.128 -19.586 1.00 51.16 110 GLY A CA 1
ATOM 881 C C . GLY A 1 110 ? 15.625 -25.621 -18.800 1.00 51.16 110 GLY A C 1
ATOM 882 O O . GLY A 1 110 ? 14.604 -24.937 -18.729 1.00 51.16 110 GLY A O 1
ATOM 883 N N . LYS A 1 111 ? 15.739 -26.811 -18.200 1.00 52.47 111 LYS A N 1
ATOM 884 C CA . LYS A 1 111 ? 14.843 -27.198 -17.107 1.00 52.47 111 LYS A CA 1
ATOM 885 C C . LYS A 1 111 ? 14.787 -26.016 -16.135 1.00 52.47 111 LYS A C 1
ATOM 887 O O . LYS A 1 111 ? 15.854 -25.483 -15.814 1.00 52.47 111 LYS A O 1
ATOM 892 N N . PRO A 1 112 ? 13.593 -25.588 -15.696 1.00 47.69 112 PRO A N 1
ATOM 893 C CA . PRO A 1 112 ? 13.480 -24.450 -14.799 1.00 47.69 112 PRO A CA 1
ATOM 894 C C . PRO A 1 112 ? 14.380 -24.690 -13.583 1.00 47.69 112 PRO A C 1
ATOM 896 O O . PRO A 1 112 ? 14.245 -25.709 -12.904 1.00 47.69 112 PRO A O 1
ATOM 899 N N . MET A 1 113 ? 15.341 -23.789 -13.345 1.00 48.50 113 MET A N 1
ATOM 900 C CA . MET A 1 113 ? 16.156 -23.844 -12.134 1.00 48.50 113 MET A CA 1
ATOM 901 C C . MET A 1 113 ? 15.236 -23.609 -10.930 1.00 48.50 113 MET A C 1
ATOM 903 O O . MET A 1 113 ? 14.538 -22.591 -10.894 1.00 48.50 113 MET A O 1
ATOM 907 N N . PRO A 1 114 ? 15.219 -24.507 -9.934 1.00 50.06 114 PRO A N 1
ATOM 908 C CA . PRO A 1 114 ? 14.454 -24.275 -8.722 1.00 50.06 114 PRO A CA 1
ATOM 909 C C . PRO A 1 114 ? 15.094 -23.130 -7.924 1.00 50.06 114 PRO A C 1
ATOM 911 O O . PRO A 1 114 ? 16.258 -23.209 -7.544 1.00 50.06 114 PRO A O 1
ATOM 914 N N . GLY A 1 115 ? 14.322 -22.072 -7.652 1.00 53.41 115 GLY A N 1
ATOM 915 C CA . GLY A 1 115 ? 14.650 -21.083 -6.616 1.00 53.41 115 GLY A CA 1
ATOM 916 C C . GLY A 1 115 ? 15.090 -19.688 -7.067 1.00 53.41 115 GLY A C 1
ATOM 917 O O . GLY A 1 115 ? 15.355 -18.862 -6.198 1.00 53.41 115 GLY A O 1
ATOM 918 N N . ILE A 1 116 ? 15.123 -19.371 -8.365 1.00 46.06 116 ILE A N 1
ATOM 919 C CA . ILE A 1 116 ? 15.290 -17.977 -8.813 1.00 46.06 116 ILE A CA 1
ATOM 920 C C . ILE A 1 116 ? 13.896 -17.425 -9.139 1.00 46.06 116 ILE A C 1
ATOM 922 O O . ILE A 1 116 ? 13.321 -17.828 -10.152 1.00 46.06 116 ILE A O 1
ATOM 926 N N . PRO A 1 117 ? 13.308 -16.537 -8.313 1.00 43.53 117 PRO A N 1
ATOM 927 C CA . PRO A 1 117 ? 12.127 -15.800 -8.733 1.00 43.53 117 PRO A CA 1
ATOM 928 C C . PRO A 1 117 ? 12.521 -14.972 -9.958 1.00 43.53 117 PRO A C 1
ATOM 930 O O . PRO A 1 117 ? 13.380 -14.093 -9.879 1.00 43.53 117 PRO A O 1
ATOM 933 N N . GLY A 1 118 ? 11.953 -15.324 -11.112 1.00 44.72 118 GLY A N 1
ATOM 934 C CA . GLY A 1 118 ? 12.209 -14.618 -12.362 1.00 44.72 118 GLY A CA 1
ATOM 935 C C . GLY A 1 118 ? 11.840 -13.135 -12.244 1.00 44.72 118 GLY A C 1
ATOM 936 O O . GLY A 1 118 ? 11.027 -12.771 -11.388 1.00 44.72 118 GLY A O 1
ATOM 937 N N . PRO A 1 119 ? 12.415 -12.260 -13.089 1.00 42.66 119 PRO A N 1
ATOM 938 C CA . PRO A 1 119 ? 11.994 -10.870 -13.149 1.00 42.66 119 PRO A CA 1
ATOM 939 C C . PRO A 1 119 ? 10.492 -10.823 -13.456 1.00 42.66 119 PRO A C 1
ATOM 941 O O . PRO A 1 119 ? 10.041 -11.187 -14.541 1.00 42.66 119 PRO A O 1
ATOM 944 N N . SER A 1 120 ? 9.717 -10.411 -12.453 1.00 55.12 120 SER A N 1
ATOM 945 C CA . SER A 1 120 ? 8.293 -10.122 -12.577 1.00 55.12 120 SER A CA 1
ATOM 946 C C . SER A 1 120 ? 8.131 -9.009 -13.610 1.00 55.12 120 SER A C 1
ATOM 948 O O . SER A 1 120 ? 8.499 -7.867 -13.338 1.00 55.12 120 SER A O 1
ATOM 950 N N . GLY A 1 121 ? 7.651 -9.344 -14.812 1.00 44.75 121 GLY A N 1
ATOM 951 C CA . GLY A 1 121 ? 7.344 -8.332 -15.824 1.00 44.75 121 GLY A CA 1
ATOM 952 C C . GLY A 1 121 ? 7.545 -8.686 -17.297 1.00 44.75 121 GLY A C 1
ATOM 953 O O . GLY A 1 121 ? 7.524 -7.765 -18.107 1.00 44.75 121 GLY A O 1
ATOM 954 N N . ALA A 1 122 ? 7.716 -9.949 -17.695 1.00 35.06 122 ALA A N 1
ATOM 955 C CA . ALA A 1 122 ? 7.554 -10.298 -19.110 1.00 35.06 122 ALA A CA 1
ATOM 956 C C . ALA A 1 122 ? 6.048 -10.446 -19.421 1.00 35.06 122 ALA A C 1
ATOM 958 O O . ALA A 1 122 ? 5.415 -11.337 -18.849 1.00 35.06 122 ALA A O 1
ATOM 959 N N . PRO A 1 123 ? 5.438 -9.598 -20.274 1.00 37.53 123 PRO A N 1
ATOM 960 C CA . PRO A 1 123 ? 4.080 -9.842 -20.736 1.00 37.53 123 PRO A CA 1
ATOM 961 C C . PRO A 1 123 ? 4.077 -11.136 -21.553 1.00 37.53 123 PRO A C 1
ATOM 963 O O . PRO A 1 123 ? 4.872 -11.302 -22.479 1.00 37.53 123 PRO A O 1
ATOM 966 N N . ALA A 1 124 ? 3.196 -12.060 -21.177 1.00 41.09 124 ALA A N 1
ATOM 967 C CA . ALA A 1 124 ? 2.911 -13.257 -21.946 1.00 41.09 124 ALA A CA 1
ATOM 968 C C . ALA A 1 124 ? 2.399 -12.835 -23.332 1.00 41.09 124 ALA A C 1
ATOM 970 O O . ALA A 1 124 ? 1.293 -12.322 -23.467 1.00 41.09 124 ALA A O 1
ATOM 971 N N . GLY A 1 125 ? 3.242 -12.989 -24.351 1.00 36.69 125 GLY A N 1
ATOM 972 C CA . GLY A 1 125 ? 2.824 -12.946 -25.743 1.00 36.69 125 GLY A CA 1
ATOM 973 C C . GLY A 1 125 ? 2.319 -14.328 -26.120 1.00 36.69 125 GLY A C 1
ATOM 974 O O . GLY A 1 125 ? 3.121 -15.233 -26.344 1.00 36.69 125 GLY A O 1
ATOM 975 N N . ASP A 1 126 ? 1.000 -14.489 -26.133 1.00 37.81 126 ASP A N 1
ATOM 976 C CA . ASP A 1 126 ? 0.311 -15.691 -26.584 1.00 37.81 126 ASP A CA 1
ATOM 977 C C . ASP A 1 126 ? 0.786 -16.117 -27.980 1.00 37.81 126 ASP A C 1
ATOM 979 O O . ASP A 1 126 ? 0.603 -15.420 -28.980 1.00 37.81 126 ASP A O 1
ATOM 983 N N . GLY A 1 127 ? 1.376 -17.308 -28.050 1.00 40.47 127 GLY A N 1
ATOM 984 C CA . GLY A 1 127 ? 1.593 -18.008 -29.302 1.00 40.47 127 GLY A CA 1
ATOM 985 C C . GLY A 1 127 ? 0.283 -18.622 -29.783 1.00 40.47 127 GLY A C 1
ATOM 986 O O . GLY A 1 127 ? -0.251 -19.531 -29.149 1.00 40.47 127 GLY A O 1
ATOM 987 N N . LYS A 1 128 ? -0.198 -18.198 -30.954 1.00 37.72 128 LYS A N 1
ATOM 988 C CA . LYS A 1 128 ? -1.098 -19.020 -31.767 1.00 37.72 128 LYS A CA 1
ATOM 989 C C . LYS A 1 128 ? -0.419 -19.318 -33.098 1.00 37.72 128 LYS A C 1
ATOM 991 O O . LYS A 1 128 ? -0.159 -18.425 -33.897 1.00 37.72 128 LYS A O 1
ATOM 996 N N . GLY A 1 129 ? -0.059 -20.587 -33.261 1.00 36.72 129 GLY A N 1
ATOM 997 C CA . GLY A 1 129 ? 0.766 -21.090 -34.346 1.00 36.72 129 GLY A CA 1
ATOM 998 C C . GLY A 1 129 ? 0.123 -21.055 -35.733 1.00 36.72 129 GLY A C 1
ATOM 999 O O . GLY A 1 129 ? -1.083 -21.215 -35.881 1.00 36.72 129 GLY A O 1
ATOM 1000 N N . GLY A 1 130 ? 1.011 -20.946 -36.724 1.00 36.34 130 GLY A N 1
ATOM 1001 C CA . GLY A 1 130 ? 1.181 -21.956 -37.769 1.00 36.34 130 GLY A CA 1
ATOM 1002 C C . GLY A 1 130 ? 0.266 -21.881 -38.991 1.00 36.34 130 GLY A C 1
ATOM 1003 O O . GLY A 1 130 ? -0.938 -22.087 -38.900 1.00 36.34 130 GLY A O 1
ATOM 1004 N N . GLY A 1 131 ? 0.885 -21.750 -40.167 1.00 34.09 131 GLY A N 1
ATOM 1005 C CA . GLY A 1 131 ? 0.266 -22.134 -41.434 1.00 34.09 131 GLY A CA 1
ATOM 1006 C C . GLY A 1 131 ? 0.997 -21.590 -42.655 1.00 34.09 131 GLY A C 1
ATOM 1007 O O . GLY A 1 131 ? 0.786 -20.446 -43.027 1.00 34.09 131 GLY A O 1
ATOM 1008 N N . LYS A 1 132 ? 1.844 -22.425 -43.268 1.00 41.50 132 LYS A N 1
ATOM 1009 C CA . LYS A 1 132 ? 2.413 -22.246 -44.616 1.00 41.50 132 LYS A CA 1
ATOM 1010 C C . LYS A 1 132 ? 1.340 -21.782 -45.618 1.00 41.50 132 LYS A C 1
ATOM 1012 O O . LYS A 1 132 ? 0.273 -22.389 -45.644 1.00 41.50 132 LYS A O 1
ATOM 1017 N N . LEU A 1 133 ? 1.668 -20.814 -46.473 1.00 38.47 133 LEU A N 1
ATOM 1018 C CA . LEU A 1 133 ? 2.034 -20.970 -47.893 1.00 38.47 133 LEU A CA 1
ATOM 1019 C C . LEU A 1 133 ? 2.721 -19.684 -48.366 1.00 38.47 133 LEU A C 1
ATOM 1021 O O . LEU A 1 133 ? 2.280 -18.599 -47.929 1.00 38.47 133 LEU A O 1
#